Protein AF-A0AAE6SR42-F1 (afdb_monomer)

Sequence (63 aa):
MVINAYALCYAIYHVDIALATDDNEFKIATADWSTIDFGAIVGDDAVTEGVLKTLVEKGANML

Foldseek 3Di:
DDPPPPPPPDDDDDDDDDDDPDDDWDWDADPVNPPATKAADVVGQEDDPPDDGDIDGVDDIHD

pLDDT: mean 86.58, std 14.11, range [45.19, 97.31]

Secondary structure (DSSP, 8-state):
---------PPPP----PPPSS---B-EE-TTSSS-EEEBBTTB----TTS----EETPBPB-

Solvent-accessible surface area (backbone atoms only — not comparable to full-atom values): 4352 Å² total; per-residue (Å²): 134,86,79,78,79,76,77,76,84,72,87,81,86,86,82,92,77,92,76,71,99,62,95,62,74,48,68,54,56,42,100,80,56,78,86,37,39,34,12,13,42,90,95,53,28,76,68,54,91,97,54,92,78,75,69,33,79,75,31,44,65,24,67

Structure (mmCIF, N/CA/C/O backbone):
data_AF-A0AAE6SR42-F1
#
_entry.id   AF-A0AAE6SR42-F1
#
loop_
_atom_site.group_PDB
_atom_site.id
_atom_site.type_symbol
_atom_site.label_atom_id
_atom_site.label_alt_id
_atom_site.label_comp_id
_atom_site.label_asym_id
_atom_site.label_entity_id
_atom_site.label_seq_id
_atom_site.pdbx_PDB_ins_code
_atom_site.Cartn_x
_atom_site.Cartn_y
_atom_site.Cartn_z
_atom_site.occupancy
_atom_site.B_iso_or_equiv
_atom_site.auth_seq_id
_atom_site.auth_comp_id
_atom_site.auth_asym_id
_atom_site.auth_atom_id
_atom_site.pdbx_PDB_model_num
ATOM 1 N N . MET A 1 1 ? -4.940 -0.814 -40.576 1.00 51.56 1 MET A N 1
ATOM 2 C CA . MET A 1 1 ? -4.411 -0.139 -39.374 1.00 51.56 1 MET A CA 1
ATOM 3 C C . MET A 1 1 ? -4.065 -1.229 -38.379 1.00 51.56 1 MET A C 1
ATOM 5 O O . MET A 1 1 ? -4.965 -1.910 -37.914 1.00 51.56 1 MET A O 1
ATOM 9 N N . VAL A 1 2 ? -2.776 -1.500 -38.185 1.00 45.19 2 VAL A N 1
ATOM 10 C CA . VAL A 1 2 ? -2.309 -2.550 -37.273 1.00 45.19 2 VAL A CA 1
ATOM 11 C C . VAL A 1 2 ? -2.307 -1.949 -35.873 1.00 45.19 2 VAL A C 1
ATOM 13 O O . VAL A 1 2 ? -1.522 -1.045 -35.598 1.00 45.19 2 VAL A O 1
ATOM 16 N N . ILE A 1 3 ? -3.225 -2.386 -35.013 1.00 54.28 3 ILE A N 1
ATOM 17 C CA . ILE A 1 3 ? -3.157 -2.070 -33.586 1.00 54.28 3 ILE A CA 1
ATOM 18 C C . ILE A 1 3 ? -2.104 -3.014 -33.009 1.00 54.28 3 ILE A C 1
ATOM 20 O O . ILE A 1 3 ? -2.361 -4.198 -32.809 1.00 54.28 3 ILE A O 1
ATOM 24 N N . ASN A 1 4 ? -0.893 -2.498 -32.810 1.00 51.59 4 ASN A N 1
ATOM 25 C CA . ASN A 1 4 ? 0.134 -3.189 -32.043 1.00 51.59 4 ASN A CA 1
ATOM 26 C C . ASN A 1 4 ? -0.357 -3.275 -30.596 1.00 51.59 4 ASN A C 1
ATOM 28 O O . ASN A 1 4 ? -0.362 -2.280 -29.871 1.00 51.59 4 ASN A O 1
ATOM 32 N N . ALA A 1 5 ? -0.812 -4.459 -30.192 1.00 54.06 5 ALA A N 1
ATOM 33 C CA . ALA A 1 5 ? -1.115 -4.768 -28.806 1.00 54.06 5 ALA A CA 1
ATOM 34 C C . ALA A 1 5 ? 0.207 -4.882 -28.039 1.00 54.06 5 ALA A C 1
ATOM 36 O O . ALA A 1 5 ? 0.755 -5.968 -27.858 1.00 54.06 5 ALA A O 1
ATOM 37 N N . TYR A 1 6 ? 0.750 -3.744 -27.613 1.00 53.78 6 TYR A N 1
ATOM 38 C CA . TYR A 1 6 ? 1.718 -3.727 -26.528 1.00 53.78 6 TYR A CA 1
ATOM 39 C C . TYR A 1 6 ? 0.960 -4.171 -25.277 1.00 53.78 6 TYR A C 1
ATOM 41 O O . TYR A 1 6 ? 0.311 -3.366 -24.614 1.00 53.78 6 TYR A O 1
ATOM 49 N N . ALA A 1 7 ? 0.970 -5.473 -24.992 1.00 58.06 7 ALA A N 1
ATOM 50 C CA . ALA A 1 7 ? 0.582 -5.972 -23.685 1.00 58.06 7 ALA A CA 1
ATOM 51 C C . ALA A 1 7 ? 1.602 -5.409 -22.692 1.00 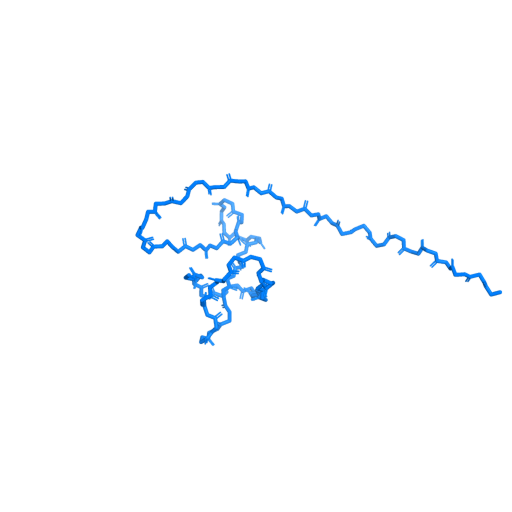58.06 7 ALA A C 1
ATOM 53 O O . ALA A 1 7 ? 2.702 -5.938 -22.534 1.00 58.06 7 ALA A O 1
ATOM 54 N N . LEU A 1 8 ? 1.275 -4.265 -22.097 1.00 58.94 8 LEU A N 1
ATOM 55 C CA . LEU A 1 8 ? 2.022 -3.722 -20.981 1.00 58.94 8 LEU A CA 1
ATOM 56 C C . LEU A 1 8 ? 1.912 -4.759 -19.858 1.00 58.94 8 LEU A C 1
ATOM 58 O O . LEU A 1 8 ? 0.836 -4.984 -19.308 1.00 58.94 8 LEU A O 1
ATOM 62 N N . CYS A 1 9 ? 3.011 -5.461 -19.597 1.00 59.34 9 CYS A N 1
ATOM 63 C CA . CYS A 1 9 ? 3.132 -6.405 -18.497 1.00 59.34 9 CYS A CA 1
ATOM 64 C C . CYS A 1 9 ? 3.141 -5.607 -17.188 1.00 59.34 9 CYS A C 1
ATOM 66 O O . CYS A 1 9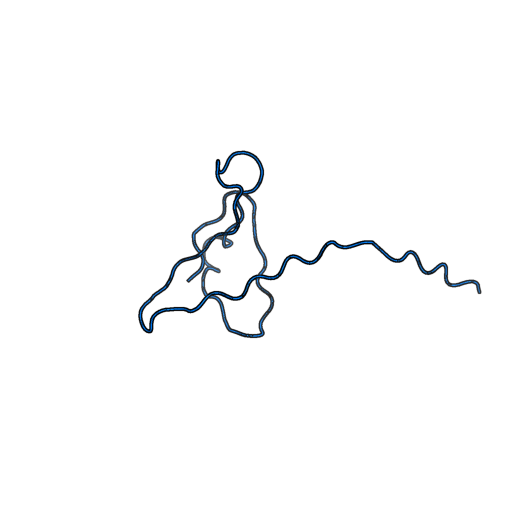 ? 4.196 -5.251 -16.668 1.00 59.34 9 CYS A O 1
ATOM 68 N N . TYR A 1 10 ? 1.958 -5.254 -16.694 1.00 69.44 10 TYR A N 1
ATOM 69 C CA . TYR A 1 10 ? 1.794 -4.765 -15.335 1.00 69.44 10 TYR A CA 1
ATOM 70 C C . TYR A 1 10 ? 1.752 -5.984 -14.414 1.00 69.44 10 TYR A C 1
ATOM 72 O O . TYR A 1 10 ? 0.877 -6.840 -14.550 1.00 69.44 10 TYR A O 1
ATOM 80 N N . ALA A 1 11 ? 2.712 -6.090 -13.497 1.00 82.62 11 ALA A N 1
ATOM 81 C CA . ALA A 1 11 ? 2.623 -7.059 -12.416 1.00 82.62 11 ALA A CA 1
ATOM 82 C C . ALA A 1 11 ? 1.509 -6.613 -11.460 1.00 82.62 11 ALA A C 1
ATOM 84 O O . ALA A 1 11 ? 1.539 -5.492 -10.952 1.00 82.62 11 ALA A O 1
ATOM 85 N N . ILE A 1 12 ? 0.526 -7.483 -11.234 1.00 85.62 12 ILE A N 1
ATOM 86 C CA . ILE A 1 12 ? -0.510 -7.284 -10.220 1.00 85.62 12 ILE A CA 1
ATOM 87 C C . ILE A 1 12 ? -0.107 -8.111 -9.004 1.00 85.62 12 ILE A C 1
ATOM 89 O O . ILE A 1 12 ? 0.107 -9.318 -9.114 1.00 85.62 12 ILE A O 1
ATOM 93 N N . TYR A 1 13 ? -0.007 -7.452 -7.855 1.00 88.44 13 TYR A N 1
ATOM 94 C CA . TYR A 1 13 ? 0.204 -8.098 -6.566 1.00 88.44 13 TYR A CA 1
ATOM 95 C C . TYR A 1 13 ? -1.133 -8.149 -5.830 1.00 88.44 13 TYR A C 1
ATOM 97 O O . TYR A 1 13 ? -1.819 -7.134 -5.732 1.00 88.44 13 TYR A O 1
ATOM 105 N N . HIS A 1 14 ? -1.499 -9.326 -5.325 1.00 90.38 14 HIS A N 1
ATOM 106 C CA . HIS A 1 14 ? -2.729 -9.550 -4.567 1.00 90.38 14 HIS A CA 1
ATOM 107 C C . HIS A 1 14 ? -2.389 -10.294 -3.281 1.00 90.38 14 HIS A C 1
ATOM 109 O O . HIS A 1 14 ? -1.610 -11.248 -3.303 1.00 90.38 14 HIS A O 1
ATOM 115 N N . VAL A 1 15 ? -2.999 -9.879 -2.174 1.00 90.06 15 VAL A N 1
ATOM 116 C CA . VAL A 1 15 ? -2.999 -10.617 -0.911 1.00 90.06 15 VAL A CA 1
ATOM 117 C C . VAL A 1 15 ? -4.373 -10.493 -0.260 1.00 90.06 15 VAL A C 1
ATOM 119 O O . VAL A 1 15 ? -4.963 -9.417 -0.272 1.00 90.06 15 VAL A O 1
ATOM 122 N N . ASP A 1 16 ? -4.866 -11.590 0.309 1.00 91.50 16 ASP A N 1
ATOM 123 C CA . ASP A 1 16 ? -6.064 -11.581 1.144 1.00 91.50 16 ASP A CA 1
ATOM 124 C C . ASP A 1 16 ? -5.644 -11.444 2.611 1.00 91.50 16 ASP A C 1
ATOM 126 O O . ASP A 1 16 ? -4.855 -12.245 3.120 1.00 91.50 16 ASP A O 1
ATOM 130 N N . ILE A 1 17 ? -6.158 -10.417 3.289 1.00 88.00 17 ILE A N 1
ATOM 131 C CA . ILE A 1 17 ? -5.869 -10.128 4.697 1.00 88.00 17 ILE A CA 1
ATOM 132 C C . ILE A 1 17 ? -7.198 -10.045 5.442 1.00 88.00 17 ILE A C 1
ATOM 134 O O . ILE A 1 17 ? -8.075 -9.268 5.075 1.00 88.00 17 ILE A O 1
ATOM 138 N N . ALA A 1 18 ? -7.351 -10.845 6.497 1.00 89.38 18 ALA A N 1
ATOM 139 C CA . ALA A 1 18 ? -8.495 -10.731 7.392 1.00 89.38 18 ALA A CA 1
ATOM 140 C C . ALA A 1 18 ? -8.305 -9.515 8.312 1.00 89.38 18 ALA A C 1
ATOM 142 O O . ALA A 1 18 ? -7.302 -9.436 9.021 1.00 89.38 18 ALA A O 1
ATOM 143 N N . LEU A 1 19 ? -9.264 -8.588 8.302 1.00 83.62 19 LEU A N 1
ATOM 144 C CA . LEU A 1 19 ? -9.251 -7.393 9.146 1.00 83.62 19 LEU A CA 1
ATOM 145 C C . LEU A 1 19 ? -10.060 -7.616 10.428 1.00 83.62 19 LEU A C 1
ATOM 147 O O . LEU A 1 19 ? -11.077 -8.314 10.423 1.00 83.62 19 LEU A O 1
ATOM 151 N N . ALA A 1 20 ? -9.606 -7.014 11.528 1.00 87.25 20 ALA A N 1
ATOM 152 C CA . ALA A 1 20 ? -10.407 -6.898 12.742 1.00 87.25 20 ALA A CA 1
ATOM 153 C C . ALA A 1 20 ? -11.516 -5.847 12.550 1.00 87.25 20 ALA A C 1
ATOM 155 O O . ALA A 1 20 ? -11.437 -5.021 11.647 1.00 87.25 20 ALA A O 1
ATOM 156 N N . THR A 1 21 ? -12.537 -5.858 13.409 1.00 86.12 21 THR A N 1
ATOM 157 C CA . THR A 1 21 ? -13.677 -4.918 13.346 1.00 86.12 21 THR A CA 1
ATOM 158 C C . THR A 1 21 ? -13.356 -3.492 13.801 1.00 86.12 21 THR A C 1
ATOM 160 O O . THR A 1 21 ? -14.249 -2.650 13.792 1.00 86.12 21 THR A O 1
ATOM 163 N N . ASP A 1 22 ? -12.121 -3.243 14.224 1.00 86.69 22 ASP A N 1
ATOM 164 C CA . ASP A 1 22 ? -11.646 -1.943 14.690 1.00 86.69 22 ASP A CA 1
ATOM 165 C C . ASP A 1 22 ? -10.951 -1.181 13.548 1.00 86.69 22 ASP A C 1
ATOM 167 O O . ASP A 1 22 ? -10.851 -1.675 12.4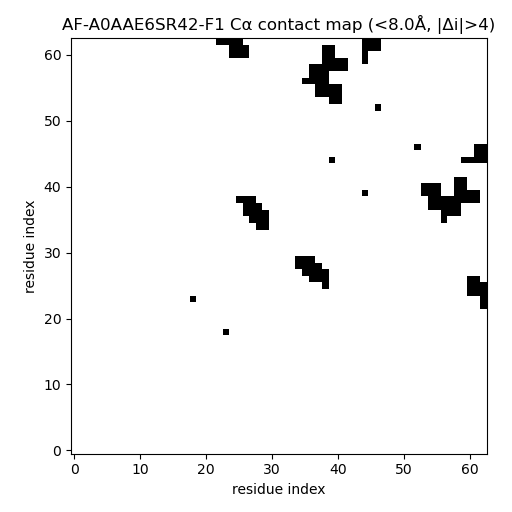22 1.00 86.69 22 ASP A O 1
ATOM 171 N N . ASP A 1 23 ? -10.449 0.018 13.833 1.00 86.50 23 ASP A N 1
ATOM 172 C CA . ASP A 1 23 ? -9.667 0.787 12.866 1.00 86.50 23 ASP A CA 1
ATOM 173 C C . ASP A 1 23 ? -8.357 0.047 12.547 1.00 86.50 23 ASP A C 1
ATOM 175 O O . ASP A 1 23 ? -7.604 -0.341 13.447 1.00 86.50 23 ASP A O 1
ATOM 179 N N . ASN A 1 24 ? -8.083 -0.163 11.258 1.00 89.44 24 ASN A N 1
ATOM 180 C CA . ASN A 1 24 ? -6.865 -0.816 10.789 1.00 89.44 24 ASN A CA 1
ATOM 181 C C . ASN A 1 24 ? -6.100 0.147 9.887 1.00 89.44 24 ASN A C 1
ATOM 183 O O . ASN A 1 24 ? -6.644 0.655 8.915 1.00 89.44 24 ASN A O 1
ATOM 187 N N . GLU A 1 25 ? -4.815 0.325 10.164 1.00 92.62 25 GLU A N 1
ATOM 188 C CA . GLU A 1 25 ? -3.933 1.106 9.306 1.00 92.62 25 GLU A CA 1
ATOM 189 C C . GLU A 1 25 ? -3.089 0.201 8.412 1.00 92.62 25 GLU A C 1
ATOM 191 O O . GLU A 1 25 ? -2.626 -0.862 8.838 1.00 92.62 25 GLU A O 1
ATOM 196 N N . PHE A 1 26 ? -2.830 0.633 7.177 1.00 91.12 26 PHE A N 1
ATOM 197 C CA . PHE A 1 26 ? -2.008 -0.148 6.255 1.00 91.12 26 PHE A CA 1
ATOM 198 C C . PHE A 1 26 ? -1.103 0.692 5.355 1.00 91.12 26 PHE A C 1
ATOM 200 O O . PHE A 1 26 ? -1.359 1.856 5.041 1.00 91.12 26 PHE A O 1
ATOM 207 N N . LYS A 1 27 ? -0.011 0.045 4.934 1.00 95.44 27 LYS A N 1
ATOM 208 C CA . LYS A 1 27 ? 0.972 0.513 3.952 1.00 95.44 27 LYS A CA 1
ATOM 209 C C . LYS A 1 27 ? 1.473 -0.671 3.135 1.00 95.44 27 LYS A C 1
ATOM 211 O O . LYS A 1 27 ? 1.394 -1.816 3.576 1.00 95.44 27 LYS A O 1
ATOM 216 N N . ILE A 1 28 ? 2.024 -0.388 1.958 1.00 94.88 28 ILE A N 1
ATOM 217 C CA . ILE A 1 28 ? 2.688 -1.392 1.125 1.00 94.88 28 ILE A CA 1
ATOM 218 C C . ILE A 1 28 ? 4.174 -1.084 1.149 1.00 94.88 28 ILE A C 1
ATOM 220 O O . ILE A 1 28 ? 4.598 -0.047 0.646 1.00 94.88 28 ILE A O 1
ATOM 224 N N . ALA A 1 29 ? 4.966 -1.979 1.726 1.00 96.44 29 ALA A N 1
ATOM 225 C CA . ALA A 1 29 ? 6.399 -1.785 1.858 1.00 96.44 29 ALA A CA 1
ATOM 226 C C . ALA A 1 29 ? 7.172 -3.090 1.669 1.00 96.44 29 ALA A C 1
ATOM 228 O O . ALA A 1 29 ? 6.637 -4.184 1.868 1.00 96.44 29 ALA A O 1
ATOM 229 N N . THR A 1 30 ? 8.451 -2.979 1.306 1.00 95.12 30 THR A N 1
ATOM 230 C CA . THR A 1 30 ? 9.384 -4.092 1.501 1.00 95.12 30 THR A CA 1
ATOM 231 C C . THR A 1 30 ? 9.575 -4.339 2.996 1.00 95.12 30 THR A C 1
ATOM 233 O O . THR A 1 30 ? 9.405 -3.434 3.809 1.00 95.12 30 THR A O 1
ATOM 236 N N . ALA A 1 31 ? 9.962 -5.561 3.373 1.00 95.38 31 ALA A N 1
ATOM 237 C CA . ALA A 1 31 ? 10.143 -5.935 4.781 1.00 95.38 31 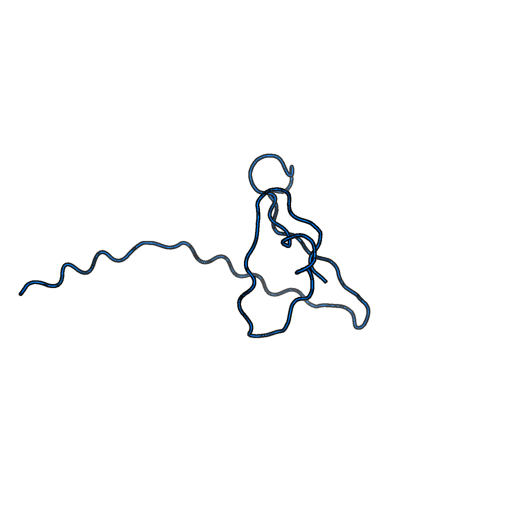ALA A CA 1
ATOM 238 C C . ALA A 1 31 ? 11.133 -5.024 5.538 1.00 95.38 31 ALA A C 1
ATOM 240 O O . ALA A 1 31 ? 11.033 -4.866 6.751 1.00 95.38 31 ALA A O 1
ATOM 241 N N . ASP A 1 32 ? 12.078 -4.422 4.815 1.00 95.44 32 ASP A N 1
ATOM 242 C CA . ASP A 1 32 ? 13.092 -3.501 5.325 1.00 95.44 32 ASP A CA 1
ATOM 243 C C . ASP A 1 32 ? 12.755 -2.012 5.111 1.00 95.44 32 ASP A C 1
ATOM 245 O O . ASP A 1 32 ? 13.551 -1.156 5.491 1.00 95.44 32 ASP A O 1
ATOM 249 N N . TRP A 1 33 ? 11.610 -1.698 4.489 1.00 93.62 33 TRP A N 1
ATOM 250 C CA . TRP A 1 33 ? 11.142 -0.339 4.169 1.00 93.62 33 TRP A CA 1
ATOM 251 C C . TRP A 1 33 ? 12.091 0.499 3.292 1.00 93.62 33 TRP A C 1
ATOM 253 O O . TRP A 1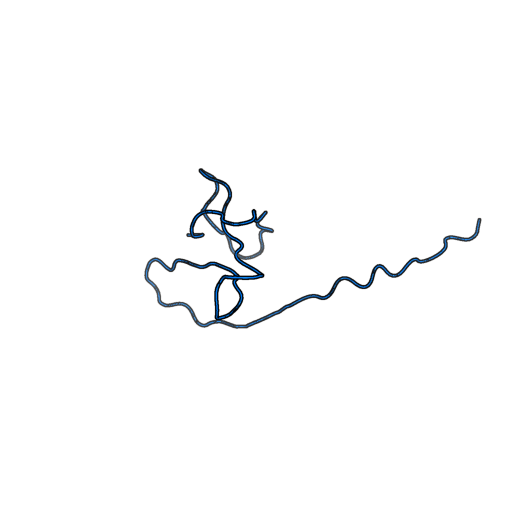 33 ? 11.930 1.721 3.167 1.00 93.62 33 TRP A O 1
ATOM 263 N N . SER A 1 34 ? 13.100 -0.135 2.689 1.00 92.94 34 SER A N 1
ATOM 264 C CA . SER 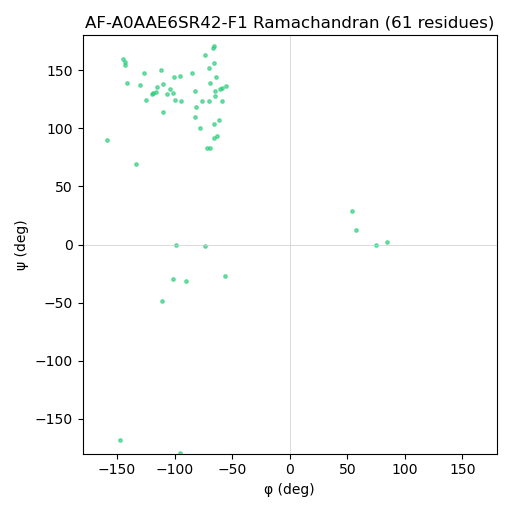A 1 34 ? 14.195 0.561 2.010 1.00 92.94 34 SER A CA 1
ATOM 265 C C . SER A 1 34 ? 13.916 0.824 0.530 1.00 92.94 34 SER A C 1
ATOM 267 O O . SER A 1 34 ? 14.384 1.826 -0.005 1.00 92.94 34 SER A O 1
ATOM 269 N N . THR A 1 35 ? 13.158 -0.063 -0.125 1.00 92.31 35 THR A N 1
ATOM 270 C CA . THR A 1 35 ? 12.944 -0.037 -1.583 1.00 92.31 35 THR A CA 1
ATOM 271 C C . THR A 1 35 ? 11.516 0.345 -1.940 1.00 92.31 35 THR A C 1
ATOM 273 O O . THR A 1 35 ? 11.304 1.205 -2.788 1.00 92.31 35 THR A O 1
ATOM 276 N N . ILE A 1 36 ? 10.533 -0.292 -1.299 1.00 94.06 36 ILE A N 1
ATOM 277 C CA . ILE A 1 36 ? 9.119 0.049 -1.448 1.00 94.06 36 ILE A CA 1
ATOM 278 C C . ILE A 1 36 ? 8.624 0.531 -0.097 1.00 94.06 36 ILE A C 1
ATOM 280 O O . ILE A 1 36 ? 8.856 -0.117 0.922 1.00 94.06 36 ILE A O 1
ATOM 284 N N . ASP A 1 37 ? 7.949 1.670 -0.109 1.00 96.44 37 ASP A N 1
ATOM 285 C CA . ASP A 1 37 ? 7.262 2.248 1.035 1.00 96.44 37 ASP A CA 1
ATOM 286 C C . ASP A 1 37 ? 6.208 3.209 0.486 1.00 96.44 37 ASP A C 1
ATOM 288 O O . ASP A 1 37 ? 6.486 4.375 0.206 1.00 96.44 37 ASP A O 1
ATOM 292 N N . PHE A 1 38 ? 5.018 2.677 0.242 1.00 97.06 38 PHE A N 1
ATOM 293 C CA . PHE A 1 38 ? 3.882 3.397 -0.304 1.00 97.06 38 PHE A CA 1
ATOM 294 C C . PHE A 1 38 ? 2.796 3.566 0.748 1.00 97.06 38 PHE A C 1
ATOM 296 O O . PHE A 1 38 ? 2.469 2.642 1.500 1.00 97.06 38 PHE A O 1
ATOM 303 N N . GLY A 1 39 ? 2.220 4.761 0.758 1.00 96.88 39 GLY A N 1
ATOM 304 C CA . GLY A 1 39 ? 1.129 5.134 1.639 1.00 96.88 39 GLY A CA 1
ATOM 305 C C . GLY A 1 39 ? 0.190 6.140 0.986 1.00 96.88 39 GLY A C 1
ATOM 306 O O . GLY A 1 39 ? 0.262 6.400 -0.219 1.00 96.88 39 GLY A O 1
ATOM 307 N N . ALA A 1 40 ? -0.680 6.709 1.806 1.00 97.31 40 ALA A N 1
ATOM 308 C CA . ALA A 1 40 ? -1.660 7.708 1.429 1.00 97.31 40 ALA A CA 1
ATOM 309 C C . ALA A 1 40 ? -1.036 9.063 1.074 1.00 97.31 40 ALA A C 1
ATOM 311 O O . ALA A 1 40 ? -0.000 9.471 1.615 1.00 97.31 40 ALA A O 1
ATOM 312 N N . ILE A 1 41 ? -1.736 9.796 0.209 1.00 97.19 41 ILE A N 1
ATOM 313 C CA . ILE A 1 41 ? -1.531 11.234 0.040 1.00 97.19 41 ILE A CA 1
ATOM 314 C C . ILE A 1 41 ? -2.029 11.923 1.316 1.00 97.19 41 ILE A C 1
ATOM 316 O O . ILE A 1 41 ? -3.062 11.559 1.869 1.00 97.19 41 ILE A O 1
ATOM 320 N N . VAL A 1 42 ? -1.302 12.931 1.798 1.00 92.38 42 VAL A N 1
ATOM 321 C CA . VAL A 1 42 ? -1.698 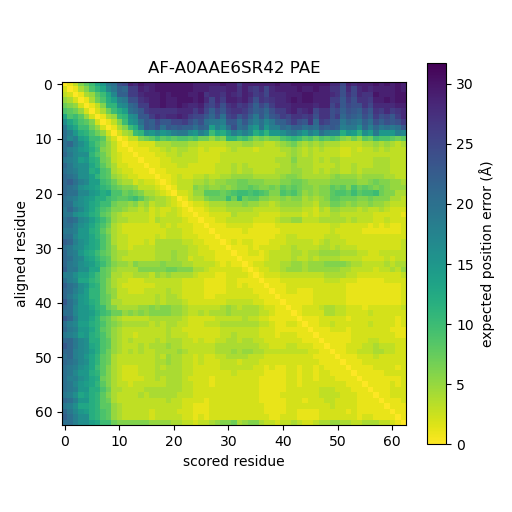13.672 3.005 1.00 92.38 42 VAL A CA 1
ATOM 322 C C . VAL A 1 42 ? -3.082 14.301 2.811 1.00 92.38 42 VAL A C 1
ATOM 324 O O . VAL A 1 42 ? -3.279 15.084 1.882 1.00 92.38 42 VAL A O 1
ATOM 327 N N . GLY A 1 43 ? -4.020 13.977 3.705 1.00 92.88 43 GLY A N 1
ATOM 328 C CA . GLY A 1 43 ? -5.414 14.433 3.638 1.00 92.88 43 GLY A CA 1
ATOM 329 C C . GLY A 1 43 ? -6.328 13.585 2.743 1.00 92.88 43 GLY A C 1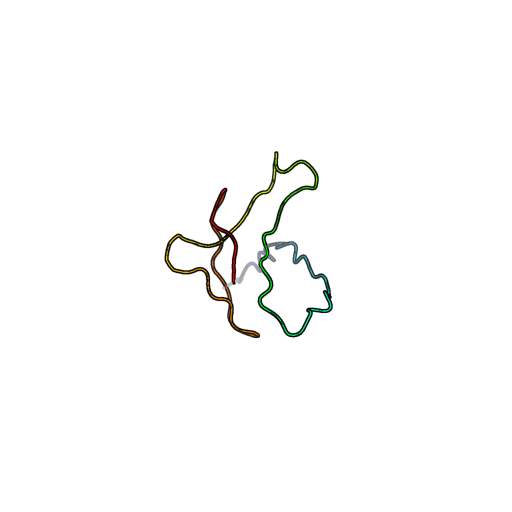
ATOM 330 O O . GLY A 1 43 ? -7.501 13.917 2.606 1.00 92.88 43 GLY A O 1
ATOM 331 N N . ASP A 1 44 ? -5.804 12.510 2.153 1.00 95.44 44 ASP A N 1
ATOM 332 C CA . ASP A 1 44 ? -6.548 11.478 1.430 1.00 95.44 44 ASP A CA 1
ATOM 333 C C . ASP A 1 44 ? -6.041 10.102 1.894 1.00 95.44 44 ASP A C 1
ATOM 335 O O . ASP A 1 44 ? -5.363 9.377 1.165 1.00 95.44 44 ASP A O 1
ATOM 339 N N . ASP A 1 45 ? -6.343 9.742 3.139 1.00 95.31 45 ASP A N 1
ATOM 340 C CA . ASP A 1 45 ? -5.918 8.517 3.832 1.00 95.31 45 ASP A CA 1
ATOM 341 C C . ASP A 1 45 ? -6.997 7.435 3.890 1.00 95.31 45 ASP A C 1
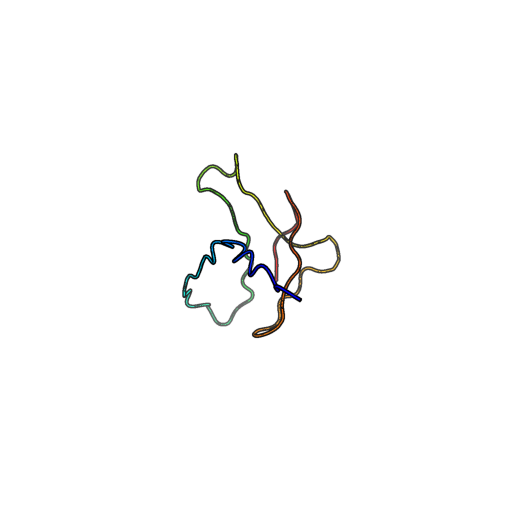ATOM 343 O O . ASP A 1 45 ? -6.657 6.259 3.798 1.00 95.31 45 ASP A O 1
ATOM 347 N N . ALA A 1 46 ? -8.272 7.824 3.909 1.00 94.12 46 ALA A N 1
ATOM 348 C CA . ALA A 1 46 ? -9.400 6.896 3.928 1.00 94.12 46 ALA A CA 1
ATOM 349 C C . ALA A 1 46 ? -9.426 5.949 2.716 1.00 94.12 46 ALA A C 1
ATOM 351 O O . ALA A 1 46 ? -9.301 6.376 1.559 1.00 94.12 46 ALA A O 1
ATOM 352 N N . VAL A 1 47 ? -9.656 4.665 2.965 1.00 91.81 47 VAL A N 1
ATOM 353 C CA . VAL A 1 47 ? -9.818 3.631 1.950 1.00 91.81 47 VAL A CA 1
ATOM 354 C C . VAL A 1 47 ? -11.224 3.066 1.997 1.00 91.81 47 VAL A C 1
ATOM 356 O O . VAL A 1 47 ? -11.819 2.807 3.034 1.00 91.81 47 VAL A O 1
ATOM 359 N N . THR A 1 48 ? -11.792 2.911 0.807 1.00 90.00 48 THR A N 1
ATOM 360 C CA . THR A 1 48 ? -13.121 2.348 0.605 1.00 90.00 48 THR A CA 1
ATOM 361 C C . THR A 1 48 ? -12.989 1.090 -0.236 1.00 90.00 48 THR A C 1
ATOM 363 O O . THR A 1 48 ? -12.338 1.100 -1.282 1.00 90.00 48 THR A O 1
ATOM 366 N N . GLU A 1 49 ? -13.609 0.004 0.216 1.00 86.75 49 GLU A N 1
ATOM 367 C CA . GLU A 1 49 ? -13.602 -1.268 -0.501 1.00 86.75 49 GLU A CA 1
ATOM 368 C C . GLU A 1 49 ? -14.127 -1.102 -1.938 1.00 86.75 49 GLU A C 1
ATOM 370 O O . GLU A 1 49 ? -15.108 -0.402 -2.195 1.00 86.75 49 GLU A O 1
ATOM 375 N N . GLY A 1 50 ? -13.443 -1.736 -2.895 1.00 86.69 50 GLY A N 1
ATOM 376 C CA . GLY A 1 50 ? -13.798 -1.677 -4.315 1.00 86.69 50 GLY A CA 1
ATOM 377 C C . GLY A 1 50 ? -13.452 -0.357 -5.014 1.00 86.69 50 GLY A C 1
ATOM 378 O O . GLY A 1 50 ? -13.684 -0.239 -6.219 1.00 86.69 50 GLY A O 1
ATOM 379 N N . VAL A 1 51 ? -12.874 0.620 -4.306 1.00 92.69 51 VAL A N 1
ATOM 380 C CA . VAL A 1 51 ? -12.441 1.902 -4.873 1.00 92.69 51 VAL A CA 1
ATOM 381 C C . VAL A 1 51 ? -10.922 1.917 -5.024 1.00 92.69 51 VAL A C 1
ATOM 383 O O . VAL A 1 51 ? -10.180 1.550 -4.117 1.00 92.69 51 VAL A O 1
ATOM 386 N N . LEU A 1 52 ? -10.443 2.356 -6.191 1.00 92.94 52 LEU A N 1
ATOM 387 C CA . LEU A 1 52 ? -9.010 2.525 -6.421 1.00 92.94 52 LEU A CA 1
ATOM 388 C C . LEU A 1 52 ? -8.449 3.623 -5.514 1.00 92.94 52 LEU A C 1
ATOM 390 O O . LEU A 1 52 ? -8.972 4.737 -5.482 1.00 92.94 52 LEU A O 1
ATOM 394 N N . LYS A 1 53 ? -7.334 3.322 -4.848 1.00 93.88 53 LYS A N 1
ATOM 395 C CA . LYS A 1 53 ? -6.584 4.273 -4.029 1.00 93.88 53 LYS A CA 1
ATOM 396 C C . LYS A 1 53 ? -5.292 4.674 -4.734 1.00 93.88 53 LYS A C 1
ATOM 398 O O . LYS A 1 53 ? -4.530 3.814 -5.173 1.00 93.88 53 LYS A O 1
ATOM 403 N N . THR A 1 54 ? -5.038 5.978 -4.835 1.00 95.50 54 THR A N 1
ATOM 404 C CA . THR A 1 54 ? -3.746 6.482 -5.322 1.00 95.50 54 THR A CA 1
ATOM 405 C C . THR A 1 54 ? -2.743 6.473 -4.177 1.00 95.50 54 THR A C 1
ATOM 407 O O . THR A 1 54 ? -3.047 6.951 -3.087 1.00 95.50 54 THR A O 1
ATOM 410 N N . LEU A 1 55 ? -1.547 5.943 -4.433 1.00 95.50 55 LEU A N 1
ATOM 411 C CA . LEU A 1 55 ? -0.475 5.844 -3.447 1.00 95.50 55 LEU A CA 1
ATOM 412 C C . LEU A 1 55 ? 0.690 6.757 -3.812 1.00 95.50 55 LEU A C 1
ATOM 414 O O . LEU A 1 55 ? 0.969 6.983 -4.991 1.00 95.50 55 LEU A O 1
ATOM 418 N N . VAL A 1 56 ? 1.401 7.229 -2.793 1.00 96.94 56 VAL A N 1
ATOM 419 C CA . VAL A 1 56 ? 2.636 8.005 -2.947 1.00 96.94 56 VAL A CA 1
ATOM 420 C C . VAL A 1 56 ? 3.774 7.393 -2.149 1.00 96.94 56 VAL A C 1
ATOM 422 O O . VAL A 1 56 ? 3.570 6.772 -1.100 1.00 96.94 56 VAL A O 1
ATOM 425 N N . GLU A 1 57 ? 4.986 7.548 -2.679 1.00 96.38 57 GLU A N 1
ATOM 426 C CA . GLU A 1 57 ? 6.208 7.116 -2.007 1.00 96.38 57 GLU A CA 1
ATOM 427 C C . GLU A 1 57 ? 6.352 7.857 -0.675 1.00 96.38 57 GLU A C 1
ATOM 429 O O . GLU A 1 57 ? 6.137 9.068 -0.601 1.00 96.38 57 GLU A O 1
ATOM 434 N N . LYS A 1 58 ? 6.681 7.118 0.386 1.00 95.31 58 LYS A N 1
ATOM 435 C CA . LYS A 1 58 ? 6.787 7.614 1.764 1.00 95.31 58 LYS A CA 1
ATOM 436 C C . LYS A 1 58 ? 5.524 8.344 2.254 1.00 95.31 58 LYS A C 1
ATOM 438 O O . LYS A 1 58 ? 5.609 9.210 3.120 1.00 95.31 58 LYS A O 1
ATOM 443 N N . GLY A 1 59 ? 4.353 7.972 1.728 1.00 95.69 59 GLY A N 1
ATOM 444 C CA . GLY A 1 59 ? 3.055 8.500 2.151 1.00 95.69 59 GLY A CA 1
ATOM 445 C C . GLY A 1 59 ? 2.662 8.132 3.585 1.00 95.69 59 GLY A C 1
ATOM 446 O O . GLY A 1 59 ? 3.300 7.289 4.230 1.00 95.69 59 GLY A O 1
ATOM 447 N N . ALA A 1 60 ? 1.585 8.755 4.067 1.00 96.19 60 ALA A N 1
ATOM 448 C CA . ALA A 1 60 ? 0.994 8.473 5.378 1.00 96.19 60 ALA A CA 1
ATOM 449 C C . ALA A 1 60 ? 0.384 7.057 5.438 1.00 96.19 60 ALA A C 1
ATOM 451 O O . ALA A 1 60 ? 0.254 6.384 4.414 1.00 96.19 60 ALA A O 1
ATOM 452 N N . ASN A 1 61 ? 0.012 6.590 6.630 1.00 95.69 61 ASN A N 1
ATOM 453 C CA . ASN A 1 61 ? -0.778 5.363 6.749 1.00 95.69 61 ASN A CA 1
ATOM 454 C C . ASN A 1 61 ? -2.155 5.570 6.099 1.00 95.69 61 ASN A C 1
ATOM 456 O O . ASN A 1 61 ? -2.701 6.671 6.138 1.00 95.69 61 ASN A O 1
ATOM 460 N N . MET A 1 62 ? -2.677 4.524 5.464 1.00 95.12 62 MET A N 1
ATOM 461 C CA . MET A 1 62 ? -4.067 4.488 5.006 1.00 95.12 62 MET A CA 1
ATOM 462 C C . MET A 1 62 ? -4.974 4.027 6.143 1.00 95.12 62 MET A C 1
ATOM 464 O O . MET A 1 62 ? -4.526 3.209 6.947 1.00 95.12 62 MET A O 1
ATOM 468 N N . LEU A 1 63 ? -6.209 4.537 6.164 1.00 90.94 63 LEU A N 1
ATOM 469 C CA . LEU A 1 63 ? -7.252 4.273 7.164 1.00 90.94 63 LEU A CA 1
ATOM 470 C C . LEU A 1 63 ? -8.452 3.550 6.554 1.00 90.94 63 LEU A C 1
ATOM 472 O O . LEU A 1 63 ? -8.792 3.876 5.393 1.00 90.94 63 LEU A O 1
#

Radius of gyration: 15.57 Å; Cα contacts (8 Å, |Δi|>4): 67; chains: 1; bounding box: 28×26×54 Å

Mean predicted aligned error: 7.26 Å